Protein AF-A0A962WE00-F1 (afdb_monomer_lite)

Sequence (71 aa):
MKRLLDILLSVFGLLVSAPVILPVMFLVWRQDGASPFYIAPRVACGGGEFRMVKLRSMVKGADKSQVDSTS

Structure (mmCIF, N/CA/C/O backbone):
data_AF-A0A962WE00-F1
#
_entry.id   AF-A0A962WE00-F1
#
loop_
_atom_site.group_PDB
_atom_site.id
_atom_site.type_symbol
_atom_site.label_atom_id
_atom_site.label_alt_id
_atom_site.label_comp_id
_atom_site.label_asym_id
_atom_site.label_entity_id
_atom_site.label_seq_id
_atom_site.pdbx_PDB_ins_code
_atom_site.Cartn_x
_atom_site.Cartn_y
_atom_site.Cartn_z
_atom_site.occupancy
_atom_site.B_iso_or_equiv
_atom_site.auth_seq_id
_atom_site.auth_comp_id
_atom_site.auth_asym_id
_atom_site.auth_atom_id
_atom_site.pdbx_PDB_model_num
ATOM 1 N N . MET A 1 1 ? -15.507 9.613 17.906 1.00 63.00 1 MET A N 1
ATOM 2 C CA . MET A 1 1 ? -14.530 10.659 17.515 1.00 63.00 1 MET A CA 1
ATOM 3 C C . MET A 1 1 ? -13.229 10.086 16.959 1.00 63.00 1 MET A C 1
ATOM 5 O O . MET A 1 1 ? -12.923 10.418 15.825 1.00 63.00 1 MET A O 1
ATOM 9 N N . LYS A 1 2 ? -12.524 9.183 17.665 1.00 85.56 2 LYS A N 1
ATOM 10 C CA . LYS A 1 2 ? -11.267 8.553 17.188 1.00 85.56 2 LYS A CA 1
ATOM 11 C C . LYS A 1 2 ? -11.346 8.034 15.740 1.00 85.56 2 LYS A C 1
ATOM 13 O O . LYS A 1 2 ? -10.608 8.500 14.889 1.00 85.56 2 LYS A O 1
ATOM 18 N N . ARG A 1 3 ? -12.362 7.218 15.425 1.00 92.31 3 ARG A N 1
ATOM 19 C CA . ARG A 1 3 ? -12.536 6.634 14.082 1.00 92.31 3 ARG A CA 1
ATOM 20 C C . ARG A 1 3 ? -12.742 7.652 12.954 1.00 92.31 3 ARG A C 1
ATOM 22 O O . ARG A 1 3 ? -12.267 7.427 11.849 1.00 92.31 3 ARG A O 1
ATOM 29 N N . LEU A 1 4 ? -13.468 8.741 13.216 1.00 95.88 4 LEU A N 1
ATOM 30 C CA . LEU A 1 4 ? -13.705 9.779 12.207 1.00 95.88 4 LEU A CA 1
ATOM 31 C C . LEU A 1 4 ? -12.401 10.517 11.893 1.00 95.88 4 LEU A C 1
ATOM 33 O O . LEU A 1 4 ? -12.079 10.726 10.730 1.00 95.88 4 LEU A O 1
ATOM 37 N N . LEU A 1 5 ? -11.639 10.851 12.935 1.00 96.56 5 LEU A N 1
ATOM 38 C CA . LEU A 1 5 ? -10.330 11.477 12.803 1.00 96.56 5 LEU A CA 1
ATOM 39 C C . LEU A 1 5 ? -9.353 10.557 12.059 1.00 96.56 5 LEU A C 1
ATOM 41 O O . LEU A 1 5 ? -8.696 11.022 11.132 1.00 96.56 5 LEU A O 1
ATOM 45 N N . ASP A 1 6 ? -9.323 9.259 12.386 1.00 95.31 6 ASP A N 1
ATOM 46 C CA . ASP A 1 6 ? -8.484 8.275 11.689 1.00 95.31 6 ASP A CA 1
ATOM 47 C C . ASP A 1 6 ? -8.784 8.247 10.185 1.00 95.31 6 ASP A C 1
ATOM 49 O O . ASP A 1 6 ? -7.863 8.246 9.371 1.00 95.31 6 ASP A O 1
ATOM 53 N N . ILE A 1 7 ? -10.066 8.256 9.800 1.00 96.38 7 ILE A N 1
ATOM 54 C CA . ILE A 1 7 ? -10.481 8.251 8.390 1.00 96.38 7 ILE A CA 1
ATOM 55 C C . ILE A 1 7 ? -10.059 9.553 7.702 1.00 96.38 7 ILE A C 1
ATOM 57 O O . ILE A 1 7 ? -9.460 9.499 6.630 1.00 96.38 7 ILE A O 1
ATOM 61 N N . LEU A 1 8 ? -10.323 10.710 8.315 1.00 97.50 8 LEU A N 1
ATOM 62 C CA . LEU A 1 8 ? -9.990 12.013 7.732 1.00 97.50 8 LEU A CA 1
ATOM 63 C C . LEU A 1 8 ? -8.477 12.186 7.545 1.00 97.50 8 LEU A C 1
ATOM 65 O O . LEU A 1 8 ? -8.035 12.540 6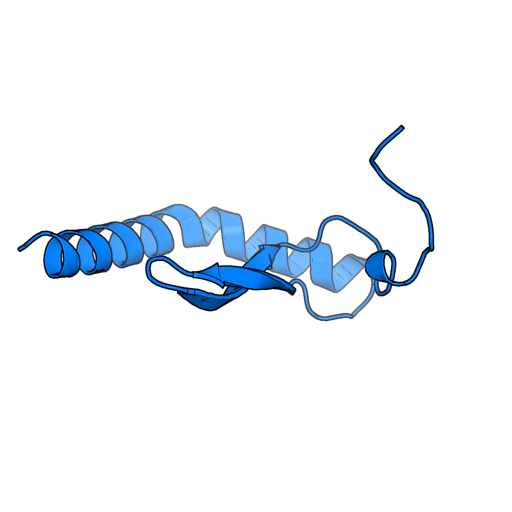.453 1.00 97.50 8 LEU A O 1
ATOM 69 N N . LEU A 1 9 ? -7.681 11.880 8.575 1.00 96.94 9 LEU A N 1
ATOM 70 C CA . LEU A 1 9 ? -6.222 11.952 8.488 1.00 96.94 9 LEU A CA 1
ATOM 71 C C . LEU A 1 9 ? -5.654 10.933 7.500 1.00 96.94 9 LEU A C 1
ATOM 73 O O . LEU A 1 9 ? -4.721 11.263 6.775 1.00 96.94 9 LEU A O 1
ATOM 77 N N . SER A 1 10 ? -6.217 9.723 7.429 1.00 96.44 10 SER A N 1
ATOM 78 C CA . SER A 1 10 ? -5.762 8.708 6.469 1.00 96.44 10 SER A CA 1
ATOM 79 C C . SER A 1 10 ? -6.043 9.125 5.027 1.00 96.44 10 SER A C 1
ATOM 81 O O . SER A 1 10 ? -5.170 8.982 4.177 1.00 96.44 10 SER A O 1
ATOM 83 N N . VAL A 1 11 ? -7.231 9.672 4.740 1.00 97.50 11 VAL A N 1
ATOM 84 C CA . VAL A 1 11 ? -7.574 10.174 3.399 1.00 97.50 11 VAL A CA 1
ATOM 85 C C . VAL A 1 11 ? -6.673 11.347 3.024 1.00 97.50 11 VAL A C 1
ATOM 87 O O . VAL A 1 11 ? -6.100 11.354 1.937 1.00 97.50 11 VAL A O 1
ATOM 90 N N . PHE A 1 12 ? -6.492 12.307 3.932 1.00 98.19 12 PHE A N 1
ATOM 91 C CA . PHE A 1 12 ? -5.606 13.445 3.700 1.00 98.19 12 PHE A CA 1
ATOM 92 C C . PHE A 1 12 ? -4.152 13.007 3.485 1.00 98.19 12 PHE A C 1
ATOM 94 O O . PHE A 1 12 ? -3.523 13.407 2.508 1.00 98.19 12 PHE A O 1
ATOM 101 N N . GLY A 1 13 ? -3.633 12.127 4.342 1.00 97.62 13 GLY A N 1
ATOM 102 C CA . GLY A 1 13 ? -2.293 11.563 4.208 1.00 97.62 13 GLY A CA 1
ATOM 103 C C . GLY A 1 13 ? -2.108 10.808 2.893 1.00 97.62 13 GLY A C 1
ATOM 104 O O . GLY A 1 13 ? -1.065 10.943 2.255 1.00 97.62 13 GLY A O 1
ATOM 105 N N . LEU A 1 14 ? -3.125 10.070 2.438 1.00 97.00 14 LEU A N 1
ATOM 106 C CA . LEU A 1 14 ? -3.089 9.370 1.156 1.00 97.00 14 LEU A CA 1
ATOM 107 C C . LEU A 1 14 ? -3.056 10.347 -0.026 1.00 97.00 14 LEU A C 1
ATOM 109 O O . LEU A 1 14 ? -2.286 10.135 -0.955 1.00 97.00 14 LEU A O 1
ATOM 113 N N . L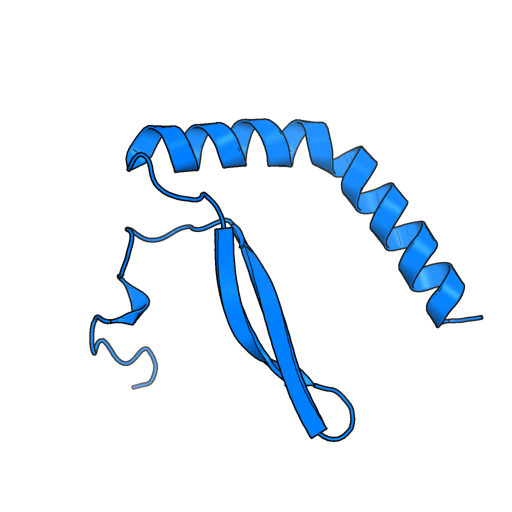EU A 1 15 ? -3.829 11.435 0.018 1.00 97.94 15 LEU A N 1
ATOM 114 C CA . LEU A 1 15 ? -3.816 12.468 -1.023 1.00 97.94 15 LEU A CA 1
ATOM 115 C C . LEU A 1 15 ? -2.469 13.198 -1.092 1.00 97.94 15 LEU A C 1
ATOM 117 O O . LEU A 1 15 ? -1.932 13.390 -2.179 1.00 97.94 15 LEU A O 1
ATOM 121 N N . VAL A 1 16 ? -1.896 13.561 0.058 1.00 98.19 16 VAL A N 1
ATOM 122 C CA . VAL A 1 16 ? -0.593 14.244 0.132 1.00 98.19 16 VAL A CA 1
ATOM 123 C C . VAL A 1 16 ? 0.552 13.333 -0.318 1.00 98.19 16 VAL A C 1
ATOM 125 O O . VAL A 1 16 ? 1.490 13.794 -0.963 1.00 98.19 16 VAL A O 1
ATOM 128 N N . SER A 1 17 ? 0.481 12.036 -0.010 1.00 97.19 17 SER A N 1
ATOM 129 C CA . SER A 1 17 ? 1.498 11.054 -0.414 1.00 97.19 17 SER A CA 1
ATOM 130 C 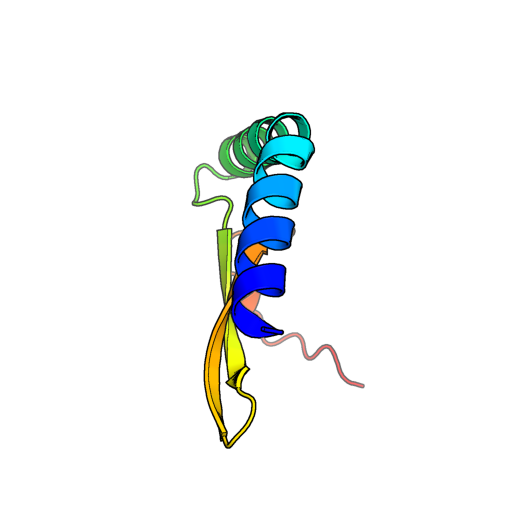C . SER A 1 17 ? 1.285 10.471 -1.817 1.00 97.19 17 SER A C 1
ATOM 132 O O . SER A 1 17 ? 2.226 9.914 -2.384 1.00 97.19 17 SER A O 1
ATOM 134 N N . ALA A 1 18 ? 0.105 10.638 -2.423 1.00 97.25 18 ALA A N 1
ATOM 135 C CA . ALA A 1 18 ? -0.213 10.203 -3.785 1.00 97.25 18 ALA A CA 1
ATOM 136 C C . ALA A 1 18 ? 0.838 10.578 -4.853 1.00 97.25 18 ALA A C 1
ATOM 138 O O . ALA A 1 18 ? 1.201 9.684 -5.623 1.00 97.25 18 ALA A O 1
ATOM 139 N N . PRO A 1 19 ? 1.383 11.816 -4.914 1.00 97.06 19 PRO A N 1
ATOM 140 C CA . PRO A 1 19 ? 2.418 12.164 -5.893 1.00 97.06 19 PRO A CA 1
ATOM 141 C C . PRO A 1 19 ? 3.700 11.330 -5.771 1.00 97.06 19 PRO A C 1
ATOM 143 O O . PRO A 1 19 ? 4.440 11.233 -6.742 1.00 97.06 19 PRO A O 1
ATOM 146 N N . VAL A 1 20 ? 3.960 10.704 -4.618 1.00 97.38 20 VAL A N 1
ATOM 147 C CA . VAL A 1 20 ? 5.089 9.781 -4.418 1.00 97.38 20 VAL A CA 1
ATOM 148 C C . VAL A 1 20 ? 4.657 8.329 -4.630 1.00 97.38 20 VAL A C 1
ATOM 150 O O . VAL A 1 20 ? 5.349 7.568 -5.303 1.00 97.38 20 VAL A O 1
ATOM 153 N N . ILE A 1 21 ? 3.497 7.936 -4.096 1.00 96.50 21 ILE A N 1
ATOM 154 C CA . ILE A 1 21 ? 2.998 6.556 -4.180 1.00 96.50 21 ILE A CA 1
ATOM 155 C C . ILE A 1 21 ? 2.741 6.146 -5.636 1.00 96.50 21 ILE A C 1
ATOM 157 O O . ILE A 1 21 ? 3.117 5.041 -6.022 1.00 96.50 21 ILE A O 1
ATOM 161 N N . LEU A 1 22 ? 2.145 7.018 -6.457 1.00 96.69 22 LEU A N 1
ATOM 162 C CA . LEU A 1 22 ? 1.777 6.688 -7.838 1.00 96.69 22 LEU A CA 1
ATOM 163 C C . LEU A 1 22 ? 2.999 6.393 -8.734 1.00 96.69 22 LEU A C 1
ATOM 165 O O . LEU A 1 22 ? 3.006 5.332 -9.366 1.00 96.69 22 LEU A O 1
ATOM 169 N N . PRO A 1 23 ? 4.063 7.228 -8.771 1.00 97.12 23 PRO A N 1
ATOM 170 C CA . PRO A 1 23 ? 5.283 6.882 -9.498 1.00 97.12 23 PRO A CA 1
ATOM 171 C C . PRO A 1 23 ? 5.944 5.603 -8.987 1.00 97.12 23 PRO A C 1
ATOM 173 O O . PRO A 1 23 ? 6.379 4.784 -9.792 1.00 97.12 23 PRO A O 1
ATOM 176 N N . VAL A 1 24 ? 5.993 5.388 -7.668 1.00 96.31 24 VAL A N 1
ATOM 177 C CA . VAL A 1 24 ? 6.590 4.167 -7.104 1.00 96.31 24 VAL A CA 1
ATOM 178 C C . VAL A 1 24 ? 5.793 2.931 -7.524 1.00 96.31 24 VAL A C 1
ATOM 180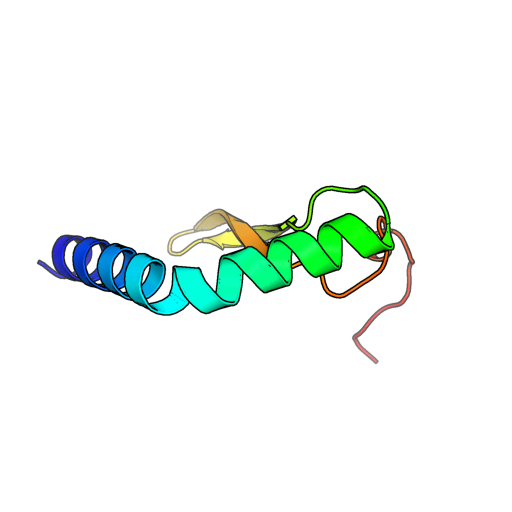 O O . VAL A 1 24 ? 6.387 1.950 -7.963 1.00 96.31 24 VAL A O 1
ATOM 183 N N . MET A 1 25 ? 4.459 2.981 -7.474 1.00 96.19 25 MET A N 1
ATOM 184 C CA . MET A 1 25 ? 3.603 1.904 -7.980 1.00 96.19 25 MET A CA 1
ATOM 185 C C . MET A 1 25 ? 3.877 1.598 -9.453 1.00 96.19 25 MET A C 1
ATOM 187 O O . MET A 1 25 ? 3.974 0.430 -9.826 1.00 96.19 25 MET A O 1
ATOM 191 N N . PHE A 1 26 ? 4.026 2.636 -10.279 1.00 96.12 26 PHE A N 1
ATOM 192 C CA . PHE A 1 26 ? 4.354 2.475 -11.690 1.00 96.12 26 PHE A CA 1
ATOM 193 C C . PHE A 1 26 ? 5.733 1.836 -11.890 1.00 96.12 26 PHE A C 1
ATOM 195 O O . PHE A 1 26 ? 5.869 0.921 -12.697 1.00 96.12 26 PHE A O 1
ATOM 202 N N . LEU A 1 27 ? 6.749 2.268 -11.138 1.00 95.25 27 LEU A N 1
ATOM 203 C CA . LEU A 1 27 ? 8.103 1.714 -11.220 1.00 95.25 27 LEU A CA 1
ATOM 204 C C . LEU A 1 27 ? 8.153 0.239 -10.811 1.00 95.25 27 LEU A C 1
ATOM 206 O O . LEU A 1 27 ? 8.802 -0.545 -11.501 1.00 95.25 27 LEU A O 1
ATOM 210 N N . VAL A 1 28 ? 7.446 -0.135 -9.740 1.00 94.50 28 VAL A N 1
ATOM 211 C CA . VAL A 1 28 ? 7.325 -1.532 -9.297 1.00 94.50 28 VAL A CA 1
ATOM 212 C C . VAL A 1 28 ? 6.635 -2.369 -10.372 1.00 94.50 28 VAL A C 1
ATOM 214 O O . VAL A 1 28 ? 7.159 -3.406 -10.765 1.00 94.50 28 VAL A O 1
ATOM 217 N N . TRP A 1 29 ? 5.506 -1.898 -10.910 1.00 94.62 29 TRP A N 1
ATOM 218 C CA . TRP A 1 29 ? 4.801 -2.602 -11.984 1.00 94.62 29 TRP A CA 1
ATOM 219 C C . TRP A 1 29 ? 5.657 -2.741 -13.250 1.00 94.62 29 TRP A C 1
ATOM 221 O O . TRP A 1 29 ? 5.665 -3.791 -13.883 1.00 94.62 29 TRP A O 1
ATOM 231 N N . ARG A 1 30 ? 6.433 -1.712 -13.607 1.00 94.94 30 ARG A N 1
ATOM 232 C CA . ARG A 1 30 ? 7.328 -1.736 -14.773 1.00 94.94 30 ARG A CA 1
ATOM 233 C C . ARG A 1 30 ? 8.444 -2.781 -14.643 1.00 94.94 30 ARG A C 1
ATOM 235 O O . ARG A 1 30 ? 8.987 -3.197 -15.661 1.00 94.94 30 ARG A O 1
ATOM 242 N N . GLN A 1 31 ? 8.809 -3.182 -13.425 1.00 91.38 31 GLN A N 1
ATOM 243 C CA . GLN A 1 31 ? 9.913 -4.109 -13.184 1.00 91.38 31 GLN A CA 1
ATOM 244 C C . GLN A 1 31 ? 9.561 -5.566 -13.517 1.00 91.38 31 GLN A C 1
ATOM 246 O O . GLN A 1 31 ? 10.384 -6.259 -14.110 1.00 91.38 31 GLN A O 1
ATOM 251 N N . ASP A 1 32 ? 8.368 -6.037 -13.143 1.00 90.00 32 ASP A N 1
ATOM 252 C CA . ASP A 1 32 ? 7.956 -7.442 -13.305 1.00 90.00 32 ASP A CA 1
ATOM 253 C C . ASP A 1 32 ? 6.578 -7.628 -13.979 1.00 90.00 32 ASP A C 1
ATOM 255 O O . ASP A 1 32 ? 6.111 -8.756 -14.148 1.00 90.00 32 ASP A O 1
ATOM 259 N N . GLY A 1 33 ? 5.915 -6.535 -14.374 1.00 89.75 33 GLY A N 1
ATOM 260 C CA . GLY A 1 33 ? 4.597 -6.528 -15.016 1.00 89.75 33 GLY A CA 1
ATOM 261 C C . GLY A 1 33 ? 3.448 -6.953 -14.099 1.00 89.75 33 GLY A C 1
ATOM 262 O O . GLY A 1 33 ? 2.313 -7.109 -14.557 1.00 89.75 33 GLY A O 1
ATOM 263 N N . ALA A 1 34 ? 3.711 -7.178 -12.811 1.00 90.75 34 ALA A N 1
ATOM 264 C CA . ALA A 1 34 ? 2.736 -7.694 -11.868 1.00 90.75 34 ALA A CA 1
ATOM 265 C C . ALA A 1 34 ? 2.201 -6.594 -10.947 1.00 90.75 34 ALA A C 1
ATOM 267 O O . ALA A 1 34 ? 2.731 -5.490 -10.869 1.00 90.75 34 ALA A O 1
ATOM 268 N N . SER A 1 35 ? 1.110 -6.898 -10.234 1.00 92.69 35 SER A N 1
ATOM 269 C CA . SER A 1 35 ? 0.496 -5.942 -9.304 1.00 92.69 35 SER A CA 1
ATOM 270 C C . SER A 1 35 ? 1.544 -5.341 -8.352 1.00 92.69 35 SER A C 1
ATOM 272 O O . SER A 1 35 ? 2.252 -6.099 -7.695 1.00 92.69 35 SER A O 1
ATOM 274 N N . PRO A 1 36 ? 1.631 -4.011 -8.200 1.00 94.12 36 PRO A N 1
ATOM 275 C CA . PRO A 1 36 ? 2.592 -3.386 -7.294 1.00 94.12 36 PRO A CA 1
ATOM 276 C C . PRO A 1 36 ? 2.222 -3.572 -5.819 1.00 94.12 36 PRO A C 1
ATOM 278 O O . PRO A 1 36 ? 2.968 -3.156 -4.937 1.00 94.12 36 PRO A O 1
ATOM 281 N N . PHE A 1 37 ? 1.077 -4.193 -5.528 1.00 94.75 37 PHE A N 1
ATOM 282 C CA . PHE A 1 37 ? 0.627 -4.457 -4.172 1.00 94.75 37 PHE A CA 1
ATOM 283 C C . PHE A 1 37 ? 1.018 -5.859 -3.707 1.00 94.75 37 PHE A C 1
ATOM 285 O O . PHE A 1 37 ? 0.968 -6.848 -4.450 1.00 94.75 37 PHE A O 1
ATOM 292 N N . TYR A 1 38 ? 1.374 -5.932 -2.430 1.00 92.81 38 TYR A N 1
ATOM 293 C CA . TYR A 1 38 ? 1.480 -7.157 -1.658 1.00 92.81 38 TYR A CA 1
ATOM 294 C C . TYR A 1 38 ? 0.474 -7.098 -0.508 1.00 92.81 38 TYR A C 1
ATOM 296 O O . TYR A 1 38 ? 0.406 -6.102 0.216 1.00 92.81 38 TYR A O 1
ATOM 304 N N . ILE A 1 39 ? -0.313 -8.162 -0.361 1.00 93.31 39 ILE A N 1
ATOM 305 C CA . ILE A 1 39 ? -1.401 -8.251 0.610 1.00 93.31 39 ILE A CA 1
ATOM 306 C C . ILE A 1 39 ? -1.113 -9.437 1.521 1.00 93.31 39 ILE A C 1
ATOM 308 O O . ILE A 1 39 ? -1.087 -10.568 1.047 1.00 93.31 39 ILE A O 1
ATOM 312 N N . ALA A 1 40 ? -0.911 -9.181 2.813 1.00 90.75 40 ALA A N 1
ATOM 313 C CA . ALA A 1 40 ? -0.679 -10.231 3.804 1.00 90.75 40 ALA A CA 1
ATOM 314 C C . ALA A 1 40 ? -1.748 -10.219 4.904 1.00 90.75 40 ALA A C 1
ATOM 316 O O . ALA A 1 40 ? -2.143 -9.132 5.346 1.00 90.75 40 ALA A O 1
ATOM 317 N N . PRO A 1 41 ? -2.197 -11.398 5.373 1.00 93.44 41 PRO A N 1
ATOM 318 C CA . PRO A 1 41 ? -3.051 -11.495 6.548 1.00 93.44 41 PRO A CA 1
ATOM 319 C C . PRO A 1 41 ? -2.267 -11.092 7.803 1.00 93.44 41 PRO A C 1
ATOM 321 O O . PRO A 1 41 ? -1.081 -11.397 7.952 1.00 93.44 41 PRO A O 1
ATOM 324 N N . ARG A 1 42 ? -2.926 -10.360 8.699 1.00 93.50 42 ARG A N 1
ATOM 325 C CA . ARG A 1 42 ? -2.416 -9.948 10.011 1.00 93.50 42 ARG A CA 1
ATOM 326 C C . ARG A 1 42 ? -3.534 -10.039 11.041 1.00 93.50 42 ARG A C 1
ATOM 328 O O . ARG A 1 42 ? -4.701 -9.880 10.697 1.00 93.50 42 ARG A O 1
ATOM 335 N N . VAL A 1 43 ? -3.177 -10.264 12.302 1.00 95.38 43 VAL A N 1
ATOM 336 C CA . VAL A 1 43 ? -4.147 -10.367 13.401 1.00 95.38 43 VAL A CA 1
ATOM 337 C C . VAL A 1 43 ? -4.761 -8.997 13.684 1.00 95.38 43 VAL A C 1
ATOM 339 O O . VAL A 1 4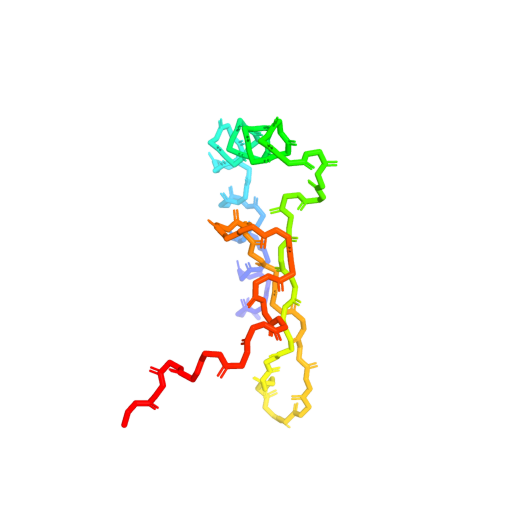3 ? -4.038 -8.027 13.912 1.00 95.38 43 VAL A O 1
ATOM 342 N N . ALA A 1 44 ? -6.089 -8.908 13.647 1.00 93.94 44 ALA A N 1
ATOM 343 C CA . ALA A 1 44 ? -6.823 -7.675 13.903 1.00 93.94 44 ALA A CA 1
ATOM 344 C C . ALA A 1 44 ? -7.003 -7.406 15.407 1.00 93.94 44 ALA A C 1
ATOM 346 O O . ALA A 1 44 ? -6.912 -8.301 16.250 1.00 93.94 44 ALA A O 1
ATOM 347 N N . CYS A 1 45 ? -7.277 -6.145 15.752 1.00 89.38 45 CYS A N 1
ATOM 348 C CA . CYS A 1 45 ? -7.613 -5.772 17.124 1.00 89.38 45 CYS A CA 1
ATOM 349 C C . CYS A 1 45 ? -8.950 -6.415 17.528 1.00 89.38 45 CYS A C 1
ATOM 351 O O . CYS A 1 45 ? -9.948 -6.232 16.833 1.00 89.38 45 CYS A O 1
ATOM 353 N N . GLY A 1 46 ? -8.965 -7.149 18.645 1.00 90.75 46 GLY A N 1
ATOM 354 C CA . GLY A 1 46 ? -10.131 -7.926 19.088 1.00 90.75 46 GLY A CA 1
ATOM 355 C C . GLY A 1 46 ? -10.213 -9.343 18.505 1.00 90.75 46 GLY A C 1
ATOM 356 O O . GLY A 1 46 ? -11.214 -10.020 18.717 1.00 90.75 46 GLY A O 1
ATOM 357 N N . GLY A 1 47 ? -9.166 -9.803 17.811 1.00 89.25 47 GLY A N 1
ATOM 358 C CA . GLY A 1 47 ? -9.133 -11.105 17.147 1.00 89.25 47 GLY A CA 1
ATOM 359 C C . GLY A 1 47 ? -9.582 -11.039 15.684 1.00 89.25 47 GLY A C 1
ATOM 360 O O . GLY A 1 47 ? -10.008 -9.999 15.186 1.00 89.25 47 GLY A O 1
ATOM 361 N N . GLY A 1 48 ? -9.449 -12.162 14.978 1.00 92.44 48 GLY A N 1
ATOM 362 C CA . GLY A 1 48 ? -9.687 -12.249 13.535 1.00 92.44 48 GLY A CA 1
ATOM 363 C C . GLY A 1 48 ? -8.509 -11.756 12.691 1.00 92.44 48 GLY A C 1
ATOM 364 O O . GLY A 1 48 ? -7.428 -11.452 13.200 1.00 92.44 48 GLY A O 1
ATOM 365 N N . GLU A 1 49 ? -8.725 -11.682 11.380 1.00 94.62 49 GLU A N 1
ATOM 366 C CA . GLU A 1 49 ? -7.698 -11.314 10.406 1.00 94.62 49 GLU A CA 1
ATOM 367 C C . GLU A 1 49 ? -8.078 -10.043 9.643 1.00 94.62 49 GLU A C 1
ATOM 369 O O . GLU A 1 49 ? -9.226 -9.849 9.243 1.00 94.62 49 GLU A O 1
ATOM 374 N N . PHE A 1 50 ? -7.089 -9.190 9.382 1.00 94.81 50 PHE A N 1
ATOM 375 C CA . PHE A 1 50 ? -7.194 -8.109 8.412 1.00 94.81 50 PHE A CA 1
ATOM 376 C C . PHE A 1 50 ? -6.111 -8.233 7.345 1.00 94.81 50 PHE A C 1
ATOM 378 O O . PHE A 1 50 ? -5.001 -8.710 7.583 1.00 94.81 50 PHE A O 1
ATOM 385 N N . ARG A 1 51 ? -6.444 -7.775 6.138 1.00 94.44 51 ARG A N 1
ATOM 386 C CA . ARG A 1 51 ? -5.526 -7.767 5.000 1.00 94.44 51 ARG A CA 1
ATOM 387 C C . ARG A 1 51 ? -4.725 -6.471 4.998 1.00 94.44 51 ARG A C 1
ATOM 389 O O . ARG A 1 51 ? -5.260 -5.412 4.677 1.00 94.44 51 ARG A O 1
ATOM 396 N N . MET A 1 52 ? -3.446 -6.558 5.346 1.00 94.94 52 MET A N 1
ATOM 397 C CA . MET A 1 52 ? -2.512 -5.439 5.271 1.00 94.94 52 MET A CA 1
ATOM 398 C C . MET A 1 52 ? -2.022 -5.276 3.832 1.00 94.94 52 MET A C 1
ATOM 400 O O . MET A 1 52 ? -1.403 -6.186 3.281 1.00 94.94 52 MET A O 1
ATOM 404 N N . VAL A 1 53 ? -2.278 -4.108 3.242 1.00 94.50 53 VAL A N 1
ATOM 405 C CA . VAL A 1 53 ? -1.815 -3.746 1.897 1.00 94.50 53 VAL A CA 1
ATOM 406 C C . VAL A 1 53 ? -0.527 -2.936 2.014 1.00 94.50 53 VAL A C 1
ATOM 408 O O . VAL A 1 53 ? -0.485 -1.943 2.737 1.00 94.50 53 VAL A O 1
ATOM 411 N N . LYS A 1 54 ? 0.518 -3.344 1.290 1.00 93.56 54 LYS A N 1
ATOM 412 C CA . LYS A 1 54 ? 1.775 -2.595 1.153 1.00 93.56 54 LYS A CA 1
ATOM 413 C C . LYS A 1 54 ? 2.266 -2.599 -0.292 1.00 93.56 54 LYS A C 1
ATOM 415 O O . LYS A 1 54 ? 1.854 -3.446 -1.088 1.00 93.56 54 LYS A O 1
ATOM 420 N N . LEU A 1 55 ? 3.169 -1.678 -0.618 1.00 94.06 55 LEU A N 1
ATOM 421 C CA . LEU A 1 55 ? 3.907 -1.734 -1.876 1.00 94.06 55 LEU A CA 1
ATOM 422 C C . LEU A 1 55 ? 4.846 -2.941 -1.871 1.00 94.06 55 LEU A C 1
ATOM 424 O O . LEU A 1 55 ? 5.476 -3.269 -0.861 1.00 94.06 55 LEU A O 1
ATOM 428 N N . ARG A 1 56 ? 4.898 -3.627 -3.005 1.00 92.94 56 ARG A N 1
ATOM 429 C CA . ARG A 1 56 ? 5.742 -4.790 -3.216 1.00 92.94 56 ARG A CA 1
ATOM 430 C C . ARG A 1 56 ? 7.188 -4.333 -3.385 1.00 92.94 56 ARG A C 1
ATOM 432 O O . ARG A 1 56 ? 7.484 -3.521 -4.251 1.00 92.94 56 ARG A O 1
ATOM 439 N N . SER A 1 57 ? 8.070 -4.883 -2.558 1.00 88.31 57 SER A N 1
ATOM 440 C CA . SER A 1 57 ? 9.516 -4.643 -2.620 1.00 88.31 57 SER A CA 1
ATOM 441 C C . SER A 1 57 ? 10.316 -5.853 -3.110 1.00 88.31 57 SER A C 1
ATOM 443 O O . SER A 1 57 ? 11.460 -5.699 -3.518 1.00 88.31 57 SER A O 1
ATOM 445 N N . MET A 1 58 ? 9.734 -7.054 -3.053 1.00 87.50 58 MET A N 1
ATOM 446 C CA . MET A 1 58 ? 10.357 -8.302 -3.501 1.00 87.50 58 MET A CA 1
ATOM 447 C C . MET A 1 58 ? 9.736 -8.781 -4.814 1.00 87.50 58 MET A C 1
ATOM 449 O O . MET A 1 58 ? 8.609 -8.413 -5.143 1.00 87.50 58 MET A O 1
ATOM 453 N N . VAL A 1 59 ? 10.451 -9.645 -5.538 1.00 84.00 59 VAL A N 1
ATOM 454 C CA . VAL A 1 59 ? 9.936 -10.291 -6.753 1.00 84.00 59 VAL A CA 1
ATOM 455 C C . VAL A 1 59 ? 8.622 -11.029 -6.484 1.00 84.00 59 VAL A C 1
ATOM 457 O O . VAL A 1 59 ? 8.372 -11.530 -5.382 1.00 84.00 59 VAL A O 1
ATOM 460 N N . LYS A 1 60 ? 7.766 -11.112 -7.503 1.00 82.94 60 LYS A N 1
ATOM 461 C CA . LYS A 1 60 ? 6.511 -11.866 -7.434 1.00 82.94 60 LYS A CA 1
ATOM 462 C C . LYS A 1 60 ? 6.753 -13.299 -6.931 1.00 82.94 60 LYS A C 1
ATOM 464 O O . LYS A 1 60 ? 7.478 -14.062 -7.557 1.00 82.94 60 LYS A O 1
ATOM 469 N N . GLY A 1 61 ? 6.080 -13.676 -5.842 1.00 80.19 61 GLY A N 1
ATOM 470 C CA . GLY A 1 61 ? 6.148 -15.027 -5.277 1.00 80.19 61 GLY A CA 1
ATOM 471 C C . GLY A 1 61 ? 7.304 -15.271 -4.305 1.00 80.19 61 GLY A C 1
ATOM 472 O O . GLY A 1 61 ? 7.525 -16.421 -3.933 1.00 80.19 61 GLY A O 1
ATOM 473 N N . ALA A 1 62 ? 8.028 -14.231 -3.875 1.00 79.62 62 ALA A N 1
ATOM 474 C CA . ALA A 1 62 ? 9.075 -14.357 -2.857 1.00 79.62 62 ALA A CA 1
ATOM 475 C C . ALA A 1 62 ? 8.559 -14.921 -1.518 1.00 79.62 62 ALA A C 1
ATOM 477 O O . ALA A 1 62 ? 9.301 -15.589 -0.811 1.00 79.62 62 ALA A O 1
ATOM 478 N N . ASP A 1 63 ? 7.279 -14.714 -1.204 1.00 73.94 63 ASP A N 1
ATOM 479 C CA . ASP A 1 63 ? 6.580 -15.257 -0.033 1.00 73.94 63 ASP A CA 1
ATOM 480 C C . ASP A 1 63 ? 6.431 -16.787 -0.047 1.00 73.94 63 ASP A C 1
ATOM 482 O O . ASP A 1 63 ? 6.216 -17.392 0.997 1.00 73.94 63 ASP A O 1
ATOM 486 N N . LYS A 1 64 ? 6.568 -17.424 -1.217 1.00 73.88 64 LYS A N 1
ATOM 487 C CA . LYS A 1 64 ? 6.577 -18.890 -1.354 1.00 73.88 64 LYS A CA 1
ATOM 488 C C . LYS A 1 64 ? 7.959 -19.498 -1.135 1.00 73.88 64 LYS A C 1
ATOM 490 O O . LYS A 1 64 ? 8.080 -20.719 -1.054 1.00 73.88 64 LYS A O 1
ATOM 495 N N . SER A 1 65 ? 8.996 -18.666 -1.086 1.00 67.94 65 SER A N 1
ATOM 496 C CA . SER A 1 65 ? 10.336 -19.105 -0.732 1.00 67.94 65 SER A CA 1
ATOM 497 C C . SER A 1 65 ? 10.336 -19.447 0.757 1.00 67.94 65 SER A C 1
ATOM 499 O O . SER A 1 65 ? 10.034 -18.584 1.575 1.00 67.94 65 SER A O 1
ATOM 501 N N . GLN A 1 66 ? 10.661 -20.691 1.124 1.00 60.66 66 GLN A N 1
ATOM 502 C CA . GLN A 1 66 ? 10.723 -21.180 2.516 1.00 60.66 66 GLN A CA 1
ATOM 503 C C . GLN A 1 66 ? 11.898 -20.584 3.320 1.00 60.66 66 GLN A C 1
ATOM 505 O O . GLN A 1 66 ? 12.452 -21.227 4.207 1.00 60.66 66 GLN A O 1
ATOM 510 N N . VAL A 1 67 ? 12.328 -19.368 2.984 1.00 65.94 67 VAL A N 1
ATOM 511 C CA . VAL A 1 67 ? 13.401 -18.669 3.683 1.00 65.94 67 VAL A CA 1
ATOM 512 C C . VAL A 1 67 ? 12.802 -18.078 4.950 1.00 65.94 67 VAL A C 1
ATOM 514 O O . VAL A 1 67 ? 12.120 -17.052 4.918 1.00 65.94 67 VAL A O 1
ATOM 517 N N . ASP A 1 68 ? 13.029 -18.771 6.060 1.00 61.34 68 ASP A N 1
ATOM 518 C CA . ASP A 1 68 ? 12.612 -18.310 7.373 1.00 61.34 68 ASP A CA 1
ATOM 519 C C . ASP A 1 68 ? 13.412 -17.055 7.747 1.00 61.34 68 ASP A C 1
ATOM 521 O O . ASP A 1 68 ? 14.639 -17.022 7.657 1.00 61.34 68 ASP A O 1
ATOM 525 N N . SER A 1 69 ? 12.705 -15.982 8.100 1.00 64.31 69 SER A N 1
ATOM 526 C CA . SER A 1 69 ? 13.330 -14.717 8.517 1.00 64.31 69 SER A CA 1
ATOM 527 C C . SER A 1 69 ? 13.661 -14.700 10.011 1.00 64.31 69 SER A C 1
ATOM 529 O O . SER A 1 69 ? 14.176 -13.700 10.511 1.00 64.31 69 SER A O 1
ATOM 531 N N . THR A 1 70 ? 13.362 -15.793 10.715 1.00 65.62 70 THR A N 1
ATOM 532 C CA . THR A 1 70 ? 13.644 -15.978 12.136 1.00 65.62 70 THR A CA 1
ATOM 533 C C . THR A 1 70 ? 14.728 -17.043 12.267 1.00 65.62 70 THR A C 1
ATOM 535 O O . THR A 1 70 ? 14.536 -18.174 11.830 1.00 65.62 70 THR A O 1
ATOM 538 N N . SER A 1 71 ? 15.886 -16.657 12.809 1.00 51.78 71 SER A N 1
ATOM 539 C CA . SER A 1 71 ? 16.911 -17.587 13.310 1.00 51.78 71 SER A CA 1
ATOM 540 C C . SER A 1 71 ? 16.674 -17.881 14.784 1.00 51.78 71 SER A C 1
ATOM 542 O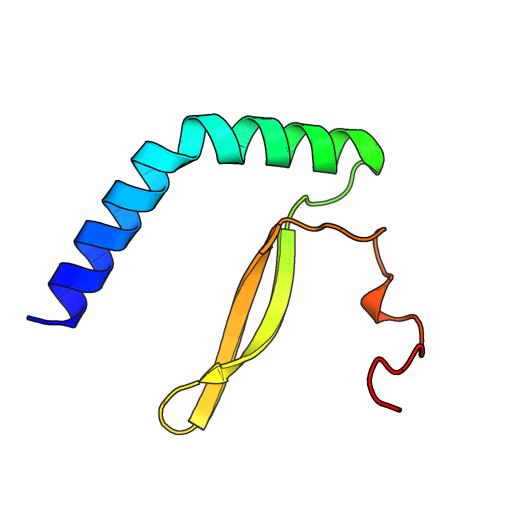 O . SER A 1 71 ? 16.118 -16.986 15.463 1.00 51.78 71 SER A O 1
#

pLDDT: mean 89.43, std 10.95, range [51.78, 98.19]

Radius of gyration: 15.59 Å; chains: 1; bounding box: 31×35×34 Å

Secondary structure (DSSP, 8-state):
-HHHHHHHHHHHHHHHHHHHHHHHHHHHHHHHSS-SEEEEEEEPTTSSEEEEEEE--S-TTGGGS---S--

Foldseek 3Di:
DVVVVVVVVVVVVCVVCVVVVVVLQVVCCVVAVDGQWDWDWDADDVGDTDTDIDGDPDPPCPVVPPPDPPD